Protein AF-A0A448Z5Q9-F1 (afdb_monomer)

Mean predicted aligned error: 19.97 Å

pLDDT: mean 74.16, std 21.21, range [34.97, 97.44]

Foldseek 3Di:
DDDDDDDDDDDDPPDPDDPPVVVVVVVCVVVVNDPDPDDDDPDPDPPPPPPPPPPPDDPPPDDDDDDDDPPPPVDPDDDPDDDDDDDDDLVPDDPVVNVVVDDDPVRVVVVVVVVVQQCVVQVVDPVRRDDQVQFDQDPVVRDTHRVSVVPPPD

Sequence (154 aa):
MIATSINSMDSTTSMRIKSDDQIRHRLIRSLGINHSPKSNMNGRMMQKNILTERTQEIPLKNHCHNKSAPKADSRIQFNSVVKAMPIPSHQDYSDRVKRLIWSNGTEIRQNAQRNAREFAFEGWSAQYVLEEDQMYLDVGSMEFIHPVHVVGFS

Structure (mmCIF, N/CA/C/O backbone):
data_AF-A0A448Z5Q9-F1
#
_entry.id   AF-A0A448Z5Q9-F1
#
loop_
_atom_site.group_PDB
_atom_site.id
_atom_site.type_symbol
_atom_site.label_atom_id
_atom_site.label_alt_id
_atom_site.label_comp_id
_atom_site.label_asym_id
_atom_site.label_entity_id
_atom_site.label_seq_id
_atom_site.pdbx_PDB_ins_code
_atom_site.Cartn_x
_atom_site.Cartn_y
_atom_site.Cartn_z
_atom_site.occupancy
_atom_site.B_iso_or_equiv
_atom_site.auth_seq_id
_atom_site.auth_comp_id
_atom_site.auth_asym_id
_atom_site.auth_atom_id
_atom_site.pdbx_PDB_model_num
ATOM 1 N N . MET A 1 1 ? -74.754 3.189 -0.445 1.00 42.47 1 MET A N 1
ATOM 2 C CA . MET A 1 1 ? -73.475 2.967 0.260 1.00 42.47 1 MET A CA 1
ATOM 3 C C . MET A 1 1 ? -73.334 1.479 0.519 1.00 42.47 1 MET A C 1
ATOM 5 O O . MET A 1 1 ? -74.090 0.964 1.327 1.00 42.47 1 MET A O 1
ATOM 9 N N . ILE A 1 2 ? -72.442 0.794 -0.199 1.00 38.94 2 ILE A N 1
ATOM 10 C CA . ILE A 1 2 ? -71.967 -0.564 0.119 1.00 38.94 2 ILE A CA 1
ATOM 11 C C . ILE A 1 2 ? -70.503 -0.632 -0.345 1.00 38.94 2 ILE A C 1
ATOM 13 O O . ILE A 1 2 ? -70.128 0.050 -1.298 1.00 38.94 2 ILE A O 1
ATOM 17 N N . ALA A 1 3 ? -69.689 -1.349 0.421 1.00 34.97 3 ALA A N 1
ATOM 18 C CA . ALA A 1 3 ? -68.255 -1.169 0.584 1.00 34.97 3 ALA A CA 1
ATOM 19 C C . ALA A 1 3 ? -67.346 -1.693 -0.550 1.00 34.97 3 ALA A C 1
ATOM 21 O O . ALA A 1 3 ? -67.708 -2.540 -1.359 1.00 34.97 3 ALA A O 1
ATOM 22 N N . THR A 1 4 ? -66.131 -1.145 -0.504 1.00 40.97 4 THR A N 1
ATOM 23 C CA . THR A 1 4 ? -64.834 -1.503 -1.102 1.00 40.97 4 THR A CA 1
ATOM 24 C C . THR A 1 4 ? -64.545 -2.982 -1.386 1.00 40.97 4 THR A C 1
ATOM 26 O O . THR A 1 4 ? -64.762 -3.828 -0.524 1.00 40.97 4 THR A O 1
ATOM 29 N N . SER A 1 5 ? -63.823 -3.246 -2.484 1.00 35.44 5 SER A N 1
ATOM 30 C CA . SER A 1 5 ? -62.683 -4.173 -2.452 1.00 35.44 5 SER A CA 1
ATOM 31 C C . SER A 1 5 ? -61.640 -3.796 -3.511 1.00 35.44 5 SER A C 1
ATOM 33 O O . SER A 1 5 ? -61.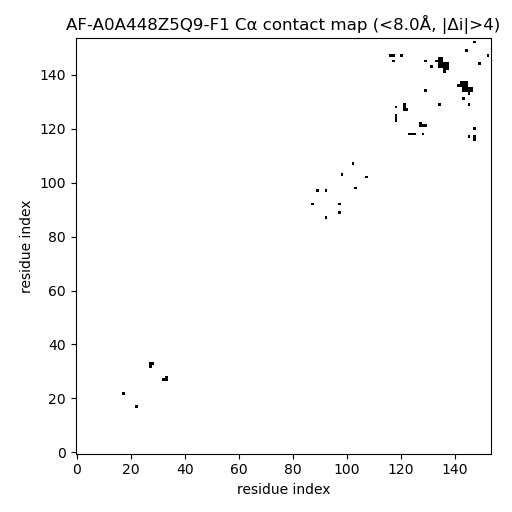913 -3.796 -4.710 1.00 35.44 5 SER A O 1
ATOM 35 N N . ILE A 1 6 ? -60.456 -3.421 -3.033 1.00 47.22 6 ILE A N 1
ATOM 36 C CA . ILE A 1 6 ? -59.238 -3.175 -3.804 1.00 47.22 6 ILE A CA 1
ATOM 37 C C . ILE A 1 6 ? -58.455 -4.490 -3.875 1.00 47.22 6 ILE A C 1
ATOM 39 O O . ILE A 1 6 ? -58.103 -5.056 -2.845 1.00 47.22 6 ILE A O 1
ATOM 43 N N . ASN A 1 7 ? -58.167 -4.985 -5.077 1.00 43.50 7 ASN A N 1
ATOM 44 C CA . ASN A 1 7 ? -57.221 -6.086 -5.242 1.00 43.50 7 ASN A CA 1
ATOM 45 C C . ASN A 1 7 ? -55.805 -5.508 -5.339 1.00 43.50 7 ASN A C 1
ATOM 47 O O . ASN A 1 7 ? -55.426 -4.939 -6.361 1.00 43.50 7 ASN A O 1
ATOM 51 N N . SER A 1 8 ? -55.050 -5.660 -4.250 1.00 39.25 8 SER A N 1
ATOM 52 C CA . SER A 1 8 ? -53.596 -5.499 -4.200 1.00 39.25 8 SER A CA 1
ATOM 53 C C . SER A 1 8 ? -52.943 -6.739 -4.816 1.00 39.25 8 SER A C 1
ATOM 55 O O . SER A 1 8 ? -53.187 -7.852 -4.351 1.00 39.25 8 SER A O 1
ATOM 57 N N . MET A 1 9 ? -52.131 -6.573 -5.861 1.00 44.41 9 MET A N 1
ATOM 58 C CA . MET A 1 9 ? -51.232 -7.620 -6.354 1.00 44.41 9 MET A CA 1
ATOM 59 C C . MET A 1 9 ? -49.795 -7.229 -6.005 1.00 44.41 9 MET A C 1
ATOM 61 O O . MET A 1 9 ? -49.112 -6.578 -6.791 1.00 44.41 9 MET A O 1
ATOM 65 N N . ASP A 1 10 ? -49.337 -7.646 -4.826 1.00 35.03 10 ASP A N 1
ATOM 66 C CA . ASP A 1 10 ? -47.920 -7.624 -4.469 1.00 35.03 10 ASP A CA 1
ATOM 67 C C . ASP A 1 10 ? -47.217 -8.825 -5.115 1.00 35.03 10 ASP A C 1
ATOM 69 O O . ASP A 1 10 ? -47.429 -9.980 -4.742 1.00 35.03 10 ASP A O 1
ATOM 73 N N . SER A 1 11 ? -46.357 -8.553 -6.097 1.00 38.44 11 SER A N 1
ATOM 74 C CA . SER A 1 11 ? -45.404 -9.533 -6.624 1.00 38.44 11 SER A CA 1
ATOM 75 C C . SER A 1 11 ? -44.148 -9.519 -5.756 1.00 38.44 11 SER A C 1
ATOM 77 O O . SER A 1 11 ? -43.269 -8.672 -5.910 1.00 38.44 11 SER A O 1
ATOM 79 N N . THR A 1 12 ? -44.057 -10.461 -4.821 1.00 40.44 12 THR A N 1
ATOM 80 C CA . THR A 1 12 ? -42.863 -10.678 -4.001 1.00 40.44 12 THR A CA 1
ATOM 81 C C . THR A 1 12 ? -41.797 -11.425 -4.809 1.00 40.44 12 THR A C 1
ATOM 83 O O . THR A 1 12 ? -41.790 -12.649 -4.929 1.00 40.44 12 THR A O 1
ATOM 86 N N . THR A 1 13 ? -40.851 -10.672 -5.375 1.00 43.59 13 THR A N 1
ATOM 87 C CA . THR A 1 13 ? -39.612 -11.209 -5.957 1.00 43.59 13 THR A CA 1
ATOM 88 C C . THR A 1 13 ? -38.758 -11.825 -4.846 1.00 43.59 13 THR A C 1
ATOM 90 O O . THR A 1 13 ? -38.014 -11.140 -4.146 1.00 43.59 13 THR A O 1
ATOM 93 N N . SER A 1 14 ? -38.878 -13.141 -4.670 1.00 38.56 14 SER A N 1
ATOM 94 C CA . SER A 1 14 ? -38.039 -13.943 -3.778 1.00 38.56 14 SER A CA 1
ATOM 95 C C . SER A 1 14 ? -36.594 -13.958 -4.292 1.00 38.56 14 SER A C 1
ATOM 97 O O . SER A 1 14 ? -36.244 -14.685 -5.226 1.00 38.56 14 SER A O 1
ATOM 99 N N . MET A 1 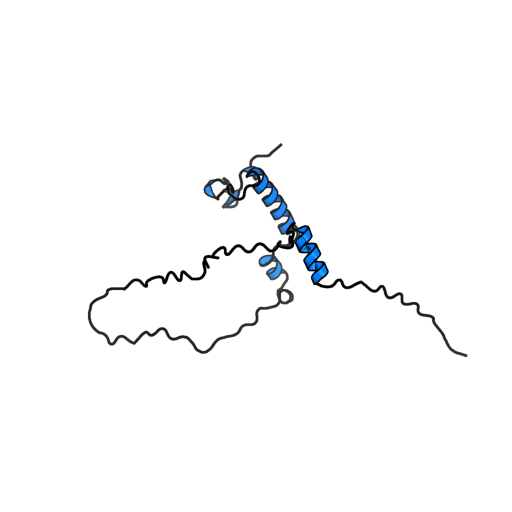15 ? -35.732 -13.126 -3.705 1.00 43.81 15 MET A N 1
ATOM 100 C CA . MET A 1 15 ? -34.293 -13.190 -3.952 1.00 43.81 15 MET A CA 1
ATOM 101 C C . MET A 1 15 ? -33.738 -14.478 -3.334 1.00 43.81 15 MET A C 1
ATOM 103 O O . MET A 1 15 ? -33.682 -14.619 -2.116 1.00 43.81 15 MET A O 1
ATOM 107 N N . ARG A 1 16 ? -33.327 -15.431 -4.183 1.00 53.88 16 ARG A N 1
ATOM 108 C CA . ARG A 1 16 ? -32.644 -16.673 -3.779 1.00 53.88 16 ARG A CA 1
ATOM 109 C C . ARG A 1 16 ? -31.381 -16.344 -2.976 1.00 53.88 16 ARG A C 1
ATOM 111 O O . ARG A 1 16 ? -30.340 -16.035 -3.557 1.00 53.88 16 ARG A O 1
ATOM 118 N N . ILE A 1 17 ? -31.464 -16.455 -1.653 1.00 55.31 17 ILE A N 1
ATOM 119 C CA . ILE A 1 17 ? -30.307 -16.401 -0.757 1.00 55.31 17 ILE A CA 1
ATOM 120 C C . ILE A 1 17 ? -29.474 -17.653 -1.036 1.00 55.31 17 ILE A C 1
ATOM 122 O O . ILE A 1 17 ? -29.887 -18.774 -0.742 1.00 55.31 17 ILE A O 1
ATOM 126 N N . LYS A 1 18 ? -28.323 -17.480 -1.687 1.00 67.94 18 LYS A N 1
ATOM 127 C CA . LYS A 1 18 ? -27.378 -18.581 -1.905 1.00 67.94 18 LYS A CA 1
ATOM 128 C C . LYS A 1 18 ? -26.736 -18.924 -0.568 1.00 67.94 18 LYS A C 1
ATOM 130 O O . LYS A 1 18 ? -26.356 -18.018 0.169 1.00 67.94 18 LYS A O 1
ATOM 135 N N . SER A 1 19 ? -26.614 -20.216 -0.268 1.00 80.75 19 SER A N 1
ATOM 136 C CA . SER A 1 19 ? -25.908 -20.648 0.934 1.00 80.75 19 SER A CA 1
ATOM 137 C C . SER A 1 19 ? -24.451 -20.191 0.881 1.00 80.75 19 SER A C 1
ATOM 139 O O . SER A 1 19 ? -23.839 -20.135 -0.189 1.00 80.75 19 SER A O 1
ATOM 141 N N . ASP A 1 20 ? -23.903 -19.870 2.048 1.00 79.81 20 ASP A N 1
ATOM 142 C CA . ASP A 1 20 ? -22.524 -19.413 2.224 1.00 79.81 20 ASP A CA 1
ATOM 143 C C . ASP A 1 20 ? -21.506 -20.364 1.560 1.00 79.81 20 ASP A C 1
ATOM 145 O O . ASP A 1 20 ? -20.556 -19.933 0.907 1.00 79.81 20 ASP A O 1
ATOM 149 N N . ASP A 1 21 ? -21.789 -21.669 1.576 1.00 79.38 21 ASP A N 1
ATOM 150 C CA . ASP A 1 21 ? -20.986 -22.687 0.893 1.00 79.38 21 ASP A CA 1
ATOM 151 C C . ASP A 1 21 ? -20.928 -22.520 -0.627 1.00 79.38 21 ASP A C 1
ATOM 153 O O . ASP A 1 21 ? -19.880 -22.735 -1.236 1.00 79.38 21 ASP A O 1
ATOM 157 N N . GLN A 1 22 ? -22.020 -22.093 -1.266 1.00 81.75 22 GLN A N 1
ATOM 158 C CA . GLN A 1 22 ? -22.029 -21.843 -2.710 1.00 81.75 22 GLN A CA 1
ATOM 159 C C . GLN A 1 22 ? -21.205 -20.606 -3.068 1.00 81.75 22 GLN A C 1
ATOM 161 O O . GLN A 1 22 ? -20.555 -20.572 -4.117 1.00 81.75 22 GLN A O 1
ATOM 166 N N . ILE A 1 23 ? -21.224 -19.593 -2.198 1.00 81.75 23 ILE A N 1
ATOM 167 C CA . ILE A 1 23 ? -20.428 -18.373 -2.355 1.00 81.75 23 ILE A CA 1
ATOM 168 C C . ILE A 1 23 ? -18.944 -18.724 -2.213 1.00 81.75 23 ILE A C 1
ATOM 170 O O . ILE A 1 23 ? -18.154 -18.430 -3.115 1.00 81.75 23 ILE A O 1
ATOM 174 N N . ARG A 1 24 ? -18.589 -19.443 -1.143 1.00 80.00 24 ARG A N 1
ATOM 175 C CA . ARG A 1 24 ? -17.231 -19.923 -0.870 1.00 80.00 24 ARG A CA 1
ATOM 176 C C . ARG A 1 24 ? -16.694 -20.791 -2.005 1.00 80.00 24 ARG A C 1
ATOM 178 O O . ARG A 1 24 ? -15.600 -20.539 -2.503 1.00 80.00 24 ARG A O 1
ATOM 185 N N . HIS A 1 25 ? -17.472 -21.768 -2.469 1.00 78.75 25 HIS A N 1
ATOM 186 C CA . HIS A 1 25 ? -17.059 -22.663 -3.550 1.00 78.75 25 HIS A CA 1
ATOM 187 C C . HIS A 1 25 ? -16.791 -21.903 -4.857 1.00 78.75 25 HIS A C 1
ATOM 189 O O . HIS A 1 25 ? -15.810 -22.169 -5.554 1.00 78.75 25 HIS A O 1
ATOM 195 N N . ARG A 1 26 ? -17.637 -20.920 -5.194 1.00 83.31 26 ARG A N 1
ATOM 196 C CA . ARG A 1 26 ? -17.439 -20.086 -6.386 1.00 83.31 26 ARG A CA 1
ATOM 197 C C . ARG A 1 26 ? -16.167 -19.248 -6.286 1.00 83.31 26 ARG A C 1
ATOM 199 O O . ARG A 1 26 ? -15.436 -19.171 -7.270 1.00 83.31 26 ARG A O 1
ATOM 206 N N . LEU A 1 27 ? -15.910 -18.657 -5.119 1.00 83.75 27 LEU A N 1
ATOM 207 C CA . LEU A 1 27 ? -14.719 -17.849 -4.873 1.00 83.75 27 LEU A CA 1
ATOM 208 C C . LEU A 1 27 ? -13.442 -18.688 -5.009 1.00 83.75 27 LEU A C 1
ATOM 210 O O . LEU A 1 27 ? -12.579 -18.349 -5.812 1.00 83.75 27 LEU A O 1
ATOM 214 N N . ILE A 1 28 ? -13.362 -19.822 -4.310 1.00 84.25 28 ILE A N 1
ATOM 215 C CA . ILE A 1 28 ? -12.203 -20.732 -4.353 1.00 84.25 28 ILE A CA 1
ATOM 216 C C . ILE A 1 28 ? -11.904 -21.167 -5.795 1.00 84.25 28 ILE A C 1
ATOM 218 O O . ILE A 1 28 ? -10.759 -21.116 -6.242 1.00 84.25 28 ILE A O 1
ATOM 222 N N . ARG A 1 29 ? -12.949 -21.506 -6.562 1.00 79.25 29 ARG A N 1
ATOM 223 C CA . ARG A 1 29 ? -12.811 -21.864 -7.978 1.00 79.25 29 ARG A CA 1
ATOM 224 C C . ARG A 1 29 ? -12.323 -20.699 -8.839 1.00 79.25 29 ARG A C 1
ATOM 226 O O . ARG A 1 29 ? -11.484 -20.908 -9.707 1.00 79.25 29 ARG A O 1
ATOM 233 N N . SER A 1 30 ? -12.833 -19.485 -8.613 1.00 75.25 30 SER A N 1
ATOM 234 C CA . SER A 1 30 ? -12.409 -18.292 -9.364 1.00 75.25 30 SER A CA 1
ATOM 235 C C . SER A 1 30 ? -10.952 -17.901 -9.111 1.00 75.25 30 SER A C 1
ATOM 237 O O . SER A 1 30 ? -10.337 -17.285 -9.972 1.00 75.25 30 SER A O 1
ATOM 239 N N . LEU A 1 31 ? -10.393 -18.309 -7.970 1.00 78.25 31 LEU A N 1
ATOM 240 C CA . LEU A 1 31 ? -8.986 -18.116 -7.618 1.00 78.25 31 LEU A CA 1
ATOM 241 C C . LEU A 1 31 ? -8.071 -19.229 -8.166 1.00 78.25 31 LEU A C 1
ATOM 243 O O . LEU A 1 31 ? -6.877 -19.224 -7.890 1.00 78.25 31 LEU A O 1
ATOM 247 N N . GLY A 1 32 ? -8.609 -20.208 -8.907 1.00 71.62 32 GLY A N 1
ATOM 248 C CA . GLY A 1 32 ? -7.827 -21.315 -9.472 1.00 71.62 32 GLY A CA 1
ATOM 249 C C . GLY A 1 32 ? -7.374 -22.369 -8.452 1.00 71.62 32 GLY A C 1
ATOM 250 O O . GLY A 1 32 ? -6.590 -23.256 -8.789 1.00 71.62 32 GLY A O 1
ATOM 251 N N . ILE A 1 33 ? -7.884 -22.321 -7.218 1.00 73.06 33 ILE A N 1
ATOM 252 C CA . ILE A 1 33 ? -7.560 -23.275 -6.153 1.00 73.06 33 ILE A CA 1
ATOM 253 C C . ILE A 1 33 ? -8.447 -24.513 -6.342 1.00 73.06 33 ILE A C 1
ATOM 255 O O . ILE A 1 33 ? -9.508 -24.663 -5.737 1.00 73.06 33 ILE A O 1
ATOM 259 N N . ASN A 1 34 ? -8.057 -25.400 -7.257 1.00 71.56 34 ASN A N 1
ATOM 260 C CA . ASN A 1 34 ? -8.789 -26.641 -7.492 1.00 71.56 34 ASN A CA 1
ATOM 261 C C . ASN A 1 34 ? -8.539 -27.618 -6.333 1.00 71.56 34 ASN A C 1
ATOM 263 O O . ASN A 1 34 ? -7.443 -28.162 -6.193 1.00 71.56 34 ASN A O 1
ATOM 267 N N . HIS A 1 35 ? -9.563 -27.897 -5.524 1.00 59.44 35 HIS A N 1
ATOM 268 C CA . HIS A 1 35 ? -9.551 -29.068 -4.651 1.00 59.44 35 HIS A CA 1
ATOM 269 C C . HIS A 1 35 ? -9.677 -30.321 -5.521 1.00 59.44 35 HIS A C 1
ATOM 271 O O . HIS A 1 35 ? -10.774 -30.784 -5.821 1.00 59.44 35 HIS A O 1
ATOM 277 N N . SER A 1 36 ? -8.539 -30.862 -5.955 1.00 55.47 36 SER A N 1
ATOM 278 C CA . SER A 1 36 ? -8.495 -32.233 -6.455 1.00 55.47 36 SER A CA 1
ATOM 279 C C . SER A 1 36 ? -8.906 -33.168 -5.308 1.00 55.47 36 SER A C 1
ATOM 281 O O . SER A 1 36 ? -8.330 -33.056 -4.215 1.00 55.47 36 SER A O 1
ATOM 283 N N . PRO A 1 37 ? -9.893 -34.065 -5.487 1.00 54.53 37 PRO A N 1
ATOM 284 C CA . PRO A 1 37 ? -10.148 -35.109 -4.510 1.00 54.53 37 PRO A CA 1
ATOM 285 C C . PRO A 1 37 ? -8.892 -35.981 -4.442 1.00 54.53 37 PRO A C 1
ATOM 287 O O . PRO A 1 37 ? -8.544 -36.673 -5.396 1.00 54.53 37 PRO A O 1
ATOM 290 N N . LYS A 1 38 ? -8.167 -35.888 -3.322 1.00 47.94 38 LYS A N 1
ATOM 291 C CA . LYS A 1 38 ? -6.925 -36.631 -3.098 1.00 47.94 38 LYS A CA 1
ATOM 292 C C . LYS A 1 38 ? -7.213 -38.127 -3.234 1.00 47.94 38 LYS A C 1
ATOM 294 O O . LYS A 1 38 ? -7.896 -38.706 -2.393 1.00 47.94 38 LYS A O 1
ATOM 299 N N . SER A 1 39 ? -6.679 -38.745 -4.286 1.00 45.75 39 SER A N 1
ATOM 300 C CA . SER A 1 39 ? -6.595 -40.196 -4.401 1.00 45.75 39 SER A CA 1
ATOM 301 C C . SER A 1 39 ? -5.785 -40.736 -3.226 1.00 45.75 39 SER A C 1
ATOM 303 O O . SER A 1 39 ? -4.677 -40.274 -2.950 1.00 45.75 39 SER A O 1
ATOM 305 N N . ASN A 1 40 ? -6.375 -41.703 -2.539 1.00 50.91 40 ASN A N 1
ATOM 306 C CA . ASN A 1 40 ? -5.841 -42.392 -1.379 1.00 50.91 40 ASN A CA 1
ATOM 307 C C . ASN A 1 40 ? -4.512 -43.088 -1.737 1.00 50.91 40 ASN A C 1
ATOM 309 O O . ASN A 1 40 ? -4.511 -44.138 -2.375 1.00 50.91 40 ASN A O 1
ATOM 313 N N . MET A 1 41 ? -3.382 -42.486 -1.364 1.00 40.66 41 MET A N 1
ATOM 314 C CA . MET A 1 41 ? -2.054 -43.093 -1.452 1.00 40.66 41 MET A CA 1
ATOM 315 C C . MET A 1 41 ? -1.456 -43.118 -0.049 1.00 40.66 41 MET A C 1
ATOM 317 O O . MET A 1 41 ? -1.109 -42.087 0.527 1.00 40.66 41 MET A O 1
ATOM 321 N N . ASN A 1 42 ? -1.365 -44.329 0.497 1.00 48.09 42 ASN A N 1
ATOM 322 C CA . ASN A 1 42 ? -0.667 -44.643 1.733 1.00 48.09 42 ASN A CA 1
ATOM 323 C C . ASN A 1 42 ? 0.834 -44.374 1.553 1.00 48.09 42 ASN A C 1
ATOM 325 O O . ASN A 1 42 ? 1.592 -45.254 1.161 1.00 48.09 42 ASN A O 1
ATOM 329 N N . GLY A 1 43 ? 1.260 -43.152 1.853 1.00 37.69 43 GLY A N 1
ATOM 330 C CA . GLY A 1 43 ? 2.659 -42.774 1.986 1.00 37.69 43 GLY A CA 1
ATOM 331 C C . GLY A 1 43 ? 2.846 -42.068 3.317 1.00 37.69 43 GLY A C 1
ATOM 332 O O . GLY A 1 43 ? 2.464 -40.910 3.463 1.00 37.69 43 GLY A O 1
ATOM 333 N N . ARG A 1 44 ? 3.423 -42.760 4.306 1.00 49.56 44 ARG A N 1
ATOM 334 C CA . ARG A 1 44 ? 3.924 -42.137 5.539 1.00 49.56 44 ARG A CA 1
ATOM 335 C C . ARG A 1 44 ? 5.105 -41.227 5.180 1.00 49.56 44 ARG A C 1
ATOM 337 O O . ARG A 1 44 ? 6.257 -41.608 5.349 1.00 49.56 44 ARG A O 1
ATOM 344 N N . MET A 1 45 ? 4.830 -40.024 4.684 1.00 42.59 45 MET A N 1
ATOM 345 C CA . MET A 1 45 ? 5.781 -38.923 4.782 1.00 42.59 45 MET A CA 1
ATOM 346 C C . MET A 1 45 ? 5.725 -38.416 6.217 1.00 42.59 45 MET A C 1
ATOM 348 O O . MET A 1 45 ? 4.701 -37.910 6.671 1.00 42.59 45 MET A O 1
ATOM 352 N N . MET A 1 46 ? 6.833 -38.584 6.933 1.00 46.88 46 MET A N 1
ATOM 353 C CA . MET A 1 46 ? 7.106 -37.872 8.175 1.00 46.88 46 MET A CA 1
ATOM 354 C C . MET A 1 46 ? 6.946 -36.371 7.912 1.00 46.88 46 MET A C 1
ATOM 356 O O . MET A 1 46 ? 7.843 -35.731 7.363 1.00 46.88 46 MET A O 1
ATOM 360 N N . GLN A 1 47 ? 5.798 -35.811 8.294 1.00 46.94 47 GLN A N 1
ATOM 361 C CA . GLN A 1 47 ? 5.679 -34.384 8.549 1.00 46.94 47 GLN A CA 1
ATOM 362 C C . GLN A 1 47 ? 6.650 -34.080 9.686 1.00 46.94 47 GLN A C 1
ATOM 364 O O . GLN A 1 47 ? 6.358 -34.319 10.857 1.00 46.94 47 GLN A O 1
ATOM 369 N N . LYS A 1 48 ? 7.839 -33.586 9.340 1.00 45.56 48 LYS A N 1
ATOM 370 C CA . LYS A 1 48 ? 8.656 -32.863 10.305 1.00 45.56 48 LYS A CA 1
ATOM 371 C C . LYS A 1 48 ? 7.824 -31.653 10.718 1.00 45.56 48 LYS A C 1
ATOM 373 O O . LYS A 1 48 ? 7.638 -30.727 9.936 1.00 45.56 48 LYS A O 1
ATOM 378 N N . ASN A 1 49 ? 7.244 -31.724 11.909 1.00 45.16 49 ASN A N 1
ATOM 379 C CA . ASN A 1 49 ? 6.539 -30.615 12.527 1.00 45.16 49 ASN A CA 1
ATOM 380 C C . ASN A 1 49 ? 7.572 -29.510 12.794 1.00 45.16 49 ASN A C 1
ATOM 382 O O . ASN A 1 49 ? 8.345 -29.602 13.745 1.00 45.16 49 ASN A O 1
ATOM 386 N N . ILE A 1 50 ? 7.587 -28.465 11.963 1.00 49.22 50 ILE A N 1
ATOM 387 C CA . ILE A 1 50 ? 8.395 -27.238 12.138 1.00 49.22 50 ILE A CA 1
ATOM 388 C C . ILE A 1 50 ? 7.753 -26.347 13.230 1.00 49.22 50 ILE A C 1
ATOM 390 O O . ILE A 1 50 ? 7.653 -25.135 13.122 1.00 49.22 50 ILE A O 1
ATOM 394 N N . LEU A 1 51 ? 7.231 -26.963 14.292 1.00 48.03 51 LEU A N 1
ATOM 395 C CA . LEU A 1 51 ? 6.586 -26.296 15.430 1.00 48.03 51 LEU A CA 1
ATOM 396 C C . LEU A 1 51 ? 7.170 -26.754 16.776 1.00 48.03 51 LEU A C 1
ATOM 398 O O . LEU A 1 51 ? 6.661 -26.375 17.828 1.00 48.03 51 LEU A O 1
ATOM 402 N N . THR A 1 52 ? 8.250 -27.543 16.755 1.00 48.56 52 THR A N 1
ATOM 403 C CA . THR A 1 52 ? 8.868 -28.095 17.974 1.00 48.56 52 THR A CA 1
ATOM 404 C C . THR A 1 52 ? 10.271 -27.551 18.254 1.00 48.56 52 THR A C 1
ATOM 406 O O . THR A 1 52 ? 10.812 -27.819 19.323 1.00 48.56 52 THR A O 1
ATOM 409 N N . GLU A 1 53 ? 10.857 -26.724 17.385 1.00 46.22 53 GLU A N 1
ATOM 410 C CA . GLU A 1 53 ? 12.042 -25.952 17.777 1.00 46.22 53 GLU A CA 1
ATOM 411 C C . GLU A 1 53 ? 11.605 -24.700 18.538 1.00 46.22 53 GLU A C 1
ATOM 413 O O . GLU A 1 53 ? 11.538 -23.590 18.019 1.00 46.22 53 GLU A O 1
ATOM 418 N N . ARG A 1 54 ? 11.329 -24.884 19.834 1.00 49.72 54 ARG A N 1
ATOM 419 C CA . ARG A 1 54 ? 11.633 -23.830 20.801 1.00 49.72 54 ARG A CA 1
ATOM 420 C C . ARG A 1 54 ? 13.151 -23.691 20.816 1.00 49.72 54 ARG A C 1
ATOM 422 O O . ARG A 1 54 ? 13.810 -24.302 21.655 1.00 49.72 54 ARG A O 1
ATOM 429 N N . THR A 1 55 ? 13.705 -22.886 19.917 1.00 49.59 55 THR A N 1
ATOM 430 C CA . THR A 1 55 ? 14.988 -22.244 20.194 1.00 49.59 55 THR A CA 1
ATOM 431 C C . THR A 1 55 ? 14.732 -21.360 21.403 1.00 49.59 55 THR A C 1
ATOM 433 O O . THR A 1 55 ? 14.196 -20.262 21.295 1.00 49.59 55 THR A O 1
ATOM 436 N N . GLN A 1 56 ? 14.972 -21.906 22.593 1.00 52.97 56 GLN A N 1
ATOM 437 C CA . GLN A 1 56 ? 14.959 -21.118 23.808 1.00 52.97 56 GLN A CA 1
ATOM 438 C C . GLN A 1 56 ? 16.139 -20.165 23.694 1.00 52.97 56 GLN A C 1
ATOM 440 O O . GLN A 1 56 ? 17.292 -20.575 23.814 1.00 52.97 56 GLN A O 1
ATOM 445 N N . GLU A 1 57 ? 15.840 -18.908 23.397 1.00 63.09 57 GLU A N 1
ATOM 446 C CA . GLU A 1 57 ? 16.811 -17.830 23.462 1.00 63.09 57 GLU A CA 1
ATOM 447 C C . GLU A 1 57 ? 17.421 -17.840 24.868 1.00 63.09 57 GLU A C 1
ATOM 449 O O . GLU A 1 57 ? 16.719 -17.713 25.874 1.00 63.09 57 GLU A O 1
ATOM 454 N N . ILE A 1 58 ? 18.727 -18.096 24.948 1.00 60.72 58 ILE A N 1
ATOM 455 C CA . ILE A 1 58 ? 19.448 -18.166 26.217 1.00 60.72 58 ILE A CA 1
ATOM 456 C C . ILE A 1 58 ? 19.592 -16.726 26.719 1.00 60.72 58 ILE A C 1
ATOM 458 O O . ILE A 1 58 ? 20.235 -15.923 26.039 1.00 60.72 58 ILE A O 1
ATOM 462 N N . PRO A 1 59 ? 19.058 -16.365 27.900 1.00 60.56 59 PRO A N 1
ATOM 463 C CA . PRO A 1 59 ? 19.264 -15.030 28.437 1.00 60.56 59 PRO A CA 1
A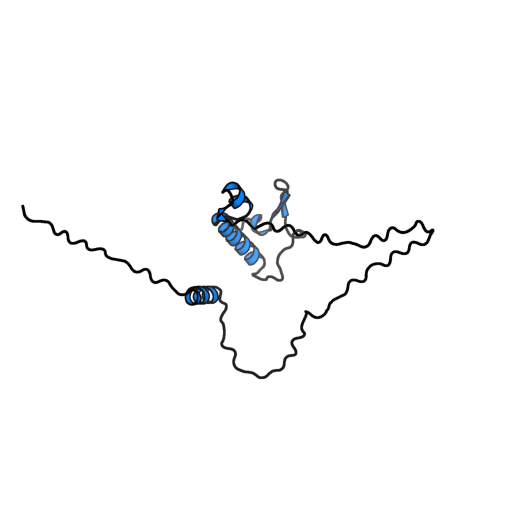TOM 464 C C . PRO A 1 59 ? 20.758 -14.804 28.684 1.00 60.56 59 PRO A C 1
ATOM 466 O O . PRO A 1 59 ? 21.418 -15.620 29.336 1.00 60.56 59 PRO A O 1
ATOM 469 N N . LEU A 1 60 ? 21.293 -13.687 28.186 1.00 60.31 60 LEU A N 1
ATOM 470 C CA . LEU A 1 60 ? 22.661 -13.259 28.470 1.00 60.31 60 LEU A CA 1
ATOM 471 C C . LEU A 1 60 ? 22.847 -13.164 29.995 1.00 60.31 60 LEU A C 1
ATOM 473 O O . LEU A 1 60 ? 22.211 -12.354 30.673 1.00 60.31 60 LEU A O 1
ATOM 477 N N . LYS A 1 61 ? 23.703 -14.024 30.560 1.00 59.50 61 LYS A N 1
ATOM 478 C CA . LYS A 1 61 ? 24.083 -13.963 31.977 1.00 59.50 61 LYS A CA 1
ATOM 479 C C . LYS A 1 61 ? 24.891 -12.686 32.217 1.00 59.50 61 LYS A C 1
ATOM 481 O O . LYS A 1 61 ? 26.094 -12.666 31.977 1.00 59.50 61 LYS A O 1
ATOM 486 N N . ASN A 1 62 ? 24.253 -11.650 32.754 1.00 57.06 62 ASN A N 1
ATOM 487 C CA . ASN A 1 62 ? 24.949 -10.450 33.212 1.00 57.06 62 ASN A C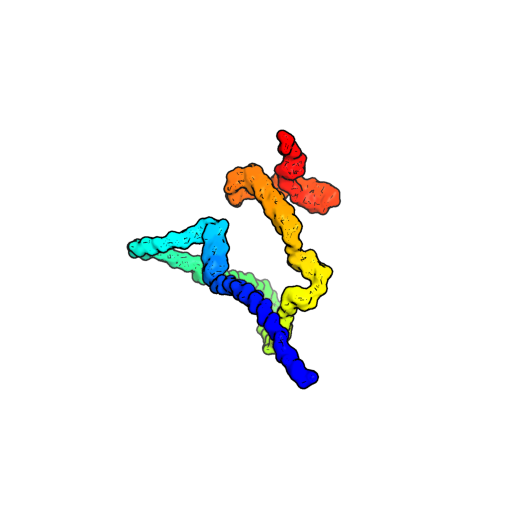A 1
ATOM 488 C C . ASN A 1 62 ? 25.815 -10.786 34.436 1.00 57.06 62 ASN A C 1
ATOM 490 O O . ASN A 1 62 ? 25.315 -10.971 35.547 1.00 57.06 62 ASN A O 1
ATOM 494 N N . HIS A 1 63 ? 27.128 -10.883 34.233 1.00 49.88 63 HIS A N 1
ATOM 495 C CA . HIS A 1 63 ? 28.101 -10.881 35.319 1.00 49.88 63 HIS A CA 1
ATOM 496 C C . HIS A 1 63 ? 28.299 -9.447 35.814 1.00 49.88 63 HIS A C 1
ATOM 498 O O . HIS A 1 63 ? 29.006 -8.663 35.190 1.00 49.88 63 HIS A O 1
ATOM 504 N N . CYS A 1 64 ? 27.738 -9.116 36.976 1.00 42.53 64 CYS A N 1
ATOM 505 C CA . CYS A 1 64 ? 28.298 -8.054 37.805 1.00 42.53 64 CYS A CA 1
ATOM 506 C C . CYS A 1 64 ? 28.538 -8.584 39.224 1.00 42.53 64 CYS A C 1
ATOM 508 O O . CYS A 1 64 ? 27.623 -8.917 39.978 1.00 42.53 64 CYS A O 1
ATOM 510 N N . HIS A 1 65 ? 29.816 -8.733 39.566 1.00 52.44 65 HIS A N 1
ATOM 511 C CA . HIS A 1 65 ? 30.264 -8.897 40.940 1.00 52.44 65 HIS A CA 1
ATOM 512 C C . HIS A 1 65 ? 30.486 -7.492 41.496 1.00 52.44 65 HIS A C 1
ATOM 514 O O . HIS A 1 65 ? 31.308 -6.761 40.951 1.00 52.44 65 HIS A O 1
ATOM 520 N N . ASN A 1 66 ? 29.743 -7.108 42.539 1.00 50.12 66 ASN A N 1
ATOM 521 C CA . ASN A 1 66 ? 30.291 -6.587 43.799 1.00 50.12 66 ASN A CA 1
ATOM 522 C C . ASN A 1 66 ? 29.259 -5.806 44.636 1.00 50.12 66 ASN A C 1
ATOM 524 O O . ASN A 1 66 ? 28.621 -4.872 44.169 1.00 50.12 66 ASN A O 1
ATOM 528 N N . LYS A 1 67 ? 29.233 -6.194 45.920 1.00 47.84 67 LYS A N 1
ATOM 529 C CA . LYS A 1 67 ? 28.720 -5.533 47.135 1.00 47.84 67 LYS A CA 1
ATOM 530 C C . LYS A 1 67 ? 27.197 -5.358 47.267 1.00 47.84 67 LYS A C 1
ATOM 532 O O . LYS A 1 67 ? 26.528 -4.596 46.584 1.00 47.84 67 LYS A O 1
ATOM 537 N N . SER A 1 68 ? 26.680 -6.117 48.226 1.00 55.72 68 SER A N 1
ATOM 538 C CA . SER A 1 68 ? 25.299 -6.255 48.670 1.00 55.72 68 SER A CA 1
ATOM 539 C C . SER A 1 68 ? 24.726 -4.972 49.283 1.00 55.72 68 SER A C 1
ATOM 541 O O . SER A 1 68 ? 24.863 -4.739 50.482 1.00 55.72 68 SER A O 1
ATOM 543 N N . ALA A 1 69 ? 24.004 -4.186 48.487 1.00 61.16 69 ALA A N 1
ATOM 544 C CA . ALA A 1 69 ? 22.759 -3.594 48.978 1.00 61.16 69 ALA A CA 1
ATOM 545 C C . ALA A 1 69 ? 21.710 -4.722 49.065 1.00 61.16 69 ALA A C 1
ATOM 547 O O . ALA A 1 69 ? 21.801 -5.657 48.256 1.00 61.16 69 ALA A O 1
ATOM 548 N N . PRO A 1 70 ? 20.745 -4.701 50.009 1.00 55.31 70 PRO A N 1
ATOM 549 C CA . PRO A 1 70 ? 19.637 -5.646 49.972 1.00 55.31 70 PRO A CA 1
ATOM 550 C C . PRO A 1 70 ? 18.983 -5.483 48.606 1.00 55.31 70 PRO A C 1
ATOM 552 O O . PRO A 1 70 ? 18.411 -4.437 48.300 1.00 55.31 70 PRO A O 1
ATOM 555 N N . LYS A 1 71 ? 19.172 -6.483 47.740 1.00 60.94 71 LYS A N 1
ATOM 556 C CA . LYS A 1 71 ? 18.535 -6.515 46.434 1.00 60.94 71 LYS A CA 1
ATOM 557 C C . LYS A 1 71 ? 17.055 -6.565 46.761 1.00 60.94 71 LYS A C 1
ATOM 559 O O . LYS A 1 71 ? 16.572 -7.612 47.186 1.00 60.94 71 LYS A O 1
ATOM 564 N N . ALA A 1 72 ? 16.370 -5.423 46.646 1.00 65.44 72 ALA A N 1
ATOM 565 C CA . ALA A 1 72 ? 14.931 -5.429 46.492 1.00 65.44 72 ALA A CA 1
ATOM 566 C C . ALA A 1 72 ? 14.698 -6.469 45.412 1.00 65.44 72 ALA A C 1
ATOM 568 O O . ALA A 1 72 ? 15.275 -6.369 44.325 1.00 65.44 72 ALA A O 1
ATOM 569 N N . ASP A 1 73 ? 14.037 -7.548 45.803 1.00 63.38 73 ASP A N 1
ATOM 570 C CA . ASP A 1 73 ? 13.796 -8.683 44.949 1.00 63.38 73 ASP A CA 1
ATOM 571 C C . ASP A 1 73 ? 12.885 -8.155 43.848 1.00 63.38 73 ASP A C 1
ATOM 573 O O . ASP A 1 73 ? 11.665 -8.097 43.998 1.00 63.38 73 ASP A O 1
ATOM 577 N N . SER A 1 74 ? 13.510 -7.610 42.801 1.00 66.56 74 SER A N 1
ATOM 578 C CA . SER A 1 74 ? 12.871 -7.038 41.626 1.00 66.56 74 SER A CA 1
ATOM 579 C C . SER A 1 74 ? 12.383 -8.219 40.807 1.00 66.56 74 SER A C 1
ATOM 581 O O . SER A 1 74 ? 12.866 -8.531 39.720 1.00 66.56 74 SER A O 1
ATOM 583 N N . ARG A 1 75 ? 11.469 -8.968 41.421 1.00 76.81 75 ARG A N 1
ATOM 584 C CA . ARG A 1 75 ? 10.672 -9.972 40.760 1.00 76.81 75 ARG A CA 1
ATOM 585 C C . ARG A 1 75 ? 9.775 -9.174 39.844 1.00 76.81 75 ARG A C 1
ATOM 587 O O . ARG A 1 75 ? 9.040 -8.300 40.299 1.00 76.81 75 ARG A O 1
ATOM 594 N N . ILE A 1 76 ? 9.858 -9.461 38.555 1.00 83.75 76 ILE A N 1
ATOM 595 C CA . ILE A 1 76 ? 8.879 -8.984 37.590 1.00 83.75 76 ILE A CA 1
ATOM 596 C C . ILE A 1 76 ? 7.520 -9.488 38.085 1.00 83.75 76 ILE A C 1
ATOM 598 O O . ILE A 1 76 ? 7.283 -10.694 38.150 1.00 83.75 76 ILE A O 1
ATOM 602 N N . GLN A 1 77 ? 6.668 -8.565 38.522 1.00 86.19 77 GLN A N 1
ATOM 603 C CA . GLN A 1 77 ? 5.311 -8.865 38.956 1.00 86.19 77 GLN A CA 1
ATOM 604 C C . GLN A 1 77 ? 4.357 -8.458 37.843 1.00 86.19 77 GLN A C 1
ATOM 606 O O . GLN A 1 77 ? 4.437 -7.352 37.310 1.00 86.19 77 GLN A O 1
ATOM 611 N N . PHE A 1 78 ? 3.451 -9.362 37.490 1.00 86.50 78 PHE A N 1
ATOM 612 C CA . PHE A 1 78 ? 2.393 -9.066 36.538 1.00 86.50 78 PHE A CA 1
ATOM 613 C C . PHE A 1 78 ? 1.239 -8.387 37.267 1.00 86.50 78 PHE A C 1
ATOM 615 O O . PHE A 1 78 ? 0.815 -8.839 38.332 1.00 86.50 78 PHE A O 1
ATOM 622 N N . ASN A 1 79 ? 0.717 -7.310 36.684 1.00 90.38 79 ASN A N 1
ATOM 623 C CA . ASN A 1 79 ? -0.515 -6.710 37.168 1.00 90.38 79 ASN A CA 1
ATOM 624 C C . ASN A 1 79 ? -1.669 -7.690 36.912 1.00 90.38 79 ASN A C 1
ATOM 626 O O . ASN A 1 79 ? -1.915 -8.076 35.770 1.00 90.38 79 ASN A O 1
ATOM 630 N N . SER A 1 80 ? -2.359 -8.104 37.975 1.00 90.25 80 SER A N 1
ATOM 631 C CA . SER A 1 80 ? -3.502 -9.018 37.893 1.00 90.25 80 SER A CA 1
ATOM 632 C C . SER A 1 80 ? -4.759 -8.354 37.325 1.00 90.25 80 SER A C 1
ATOM 634 O O . SER A 1 80 ? -5.694 -9.045 36.924 1.00 90.25 80 SER A O 1
ATOM 636 N N . VAL A 1 81 ? -4.792 -7.022 37.270 1.00 91.50 81 VAL A N 1
ATOM 637 C CA . VAL A 1 81 ? -5.910 -6.256 36.728 1.00 91.50 81 VAL A CA 1
ATOM 638 C C . VAL A 1 81 ? -5.706 -6.057 35.230 1.00 91.50 81 VAL A C 1
ATOM 640 O O . VAL A 1 81 ? -4.868 -5.270 34.791 1.00 91.50 81 VAL A O 1
ATOM 643 N N . VAL A 1 82 ? -6.515 -6.756 34.436 1.00 89.94 82 VAL A N 1
ATOM 644 C CA . VAL A 1 82 ? -6.549 -6.606 32.979 1.00 89.94 82 VAL A CA 1
ATOM 645 C C . VAL A 1 82 ? -7.662 -5.634 32.597 1.00 89.94 82 VAL A C 1
ATOM 647 O O . VAL A 1 82 ? -8.814 -5.804 32.995 1.00 89.94 82 VAL A O 1
ATOM 650 N N . LYS A 1 83 ? -7.334 -4.618 31.793 1.00 92.19 83 LYS A N 1
ATOM 651 C CA . LYS A 1 83 ? -8.323 -3.713 31.197 1.00 92.19 83 LYS A CA 1
ATOM 652 C C . LYS A 1 83 ? -8.762 -4.264 29.843 1.00 92.19 83 LYS A C 1
ATOM 654 O O . LYS A 1 83 ? -8.010 -4.192 28.875 1.00 92.19 83 LYS A O 1
ATOM 659 N N . ALA A 1 84 ? -9.983 -4.783 29.767 1.00 92.25 84 ALA A N 1
ATOM 660 C CA . ALA A 1 84 ? -10.597 -5.136 28.493 1.00 92.25 84 ALA A CA 1
ATOM 661 C C . ALA A 1 84 ? -11.117 -3.866 27.803 1.00 92.25 84 ALA A C 1
ATOM 663 O O . ALA A 1 84 ? -11.911 -3.122 28.377 1.00 92.25 84 ALA A O 1
ATOM 664 N N . MET A 1 85 ? -10.665 -3.620 26.575 1.00 91.31 85 MET A N 1
ATOM 665 C CA . MET A 1 85 ? -11.206 -2.580 25.701 1.00 91.31 85 MET A CA 1
ATOM 666 C C . MET A 1 85 ? -11.873 -3.271 24.510 1.00 91.31 85 MET A C 1
ATOM 668 O O . MET A 1 85 ? -11.205 -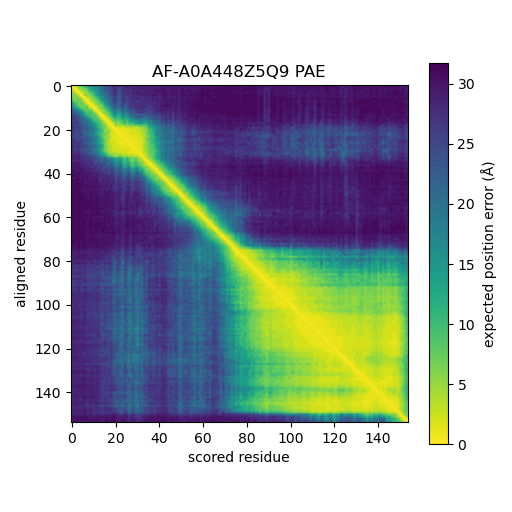4.066 23.845 1.00 91.31 85 MET A O 1
ATOM 672 N N . PRO A 1 86 ? -13.163 -3.016 24.235 1.00 92.88 86 PRO A N 1
ATOM 673 C CA . PRO A 1 86 ? -13.797 -3.565 23.047 1.00 92.88 86 PRO A CA 1
ATOM 674 C C . PRO A 1 86 ? -13.144 -2.969 21.798 1.00 92.88 86 PRO A C 1
ATOM 676 O O . PRO A 1 86 ? -12.813 -1.782 21.767 1.00 92.88 86 PRO A O 1
ATOM 679 N N . ILE A 1 87 ? -12.965 -3.793 20.769 1.00 90.44 87 ILE A N 1
ATOM 680 C CA . ILE A 1 87 ? -12.534 -3.320 19.453 1.00 90.44 87 ILE A CA 1
ATOM 681 C C . ILE A 1 87 ? -13.769 -2.713 18.772 1.00 90.44 87 ILE A C 1
ATOM 683 O O . ILE A 1 87 ? -14.757 -3.436 18.612 1.00 90.44 87 ILE A O 1
ATOM 687 N N . PRO A 1 88 ? -13.753 -1.418 18.398 1.00 92.12 88 PRO A N 1
ATOM 688 C CA . PRO A 1 88 ? -14.874 -0.807 17.693 1.00 92.12 88 PRO A CA 1
ATOM 689 C C . PRO A 1 88 ? -15.152 -1.522 16.370 1.00 92.12 88 PRO A C 1
ATOM 691 O O . PRO A 1 88 ? -14.232 -1.966 15.677 1.00 92.12 88 PRO A O 1
ATOM 694 N N . SER A 1 89 ? -16.426 -1.609 15.998 1.00 93.50 89 SER A N 1
ATOM 695 C CA . SER A 1 89 ? -16.820 -2.072 14.671 1.00 93.50 89 SER A CA 1
ATOM 696 C C . SER A 1 89 ? -16.299 -1.103 13.611 1.00 93.50 89 SER A C 1
ATOM 698 O O . SER A 1 89 ? -16.148 0.093 13.861 1.00 93.50 89 SER A O 1
ATOM 700 N N . HIS A 1 90 ? -16.102 -1.578 12.376 1.00 91.38 90 HIS A N 1
ATOM 701 C CA . HIS A 1 90 ? -15.724 -0.687 11.275 1.00 91.38 90 HIS A CA 1
ATOM 702 C C . HIS A 1 90 ? -16.739 0.462 11.100 1.00 91.38 90 HIS A C 1
ATOM 704 O O . HIS A 1 90 ? -16.370 1.549 10.660 1.00 91.38 90 HIS A O 1
ATOM 710 N N . GLN A 1 91 ? -18.012 0.225 11.444 1.00 93.25 91 GLN A N 1
ATOM 711 C CA . GLN A 1 91 ? -19.095 1.200 11.313 1.00 93.25 91 GLN A CA 1
ATOM 712 C C . GLN A 1 91 ? -18.954 2.371 12.291 1.00 93.25 91 GLN A C 1
ATOM 714 O O . GLN A 1 91 ? -19.340 3.482 11.930 1.00 93.25 91 GLN A O 1
ATOM 719 N N . ASP A 1 92 ? -18.333 2.140 13.451 1.00 95.50 92 ASP A N 1
ATOM 720 C CA . ASP A 1 92 ? -18.201 3.113 14.542 1.00 95.50 92 ASP A CA 1
ATOM 721 C C . ASP A 1 92 ? -17.181 4.218 14.224 1.00 95.50 92 ASP A C 1
ATOM 723 O O . ASP A 1 92 ? -17.171 5.280 14.847 1.00 95.50 92 ASP A O 1
ATOM 727 N N . TYR A 1 93 ? -16.312 3.994 13.235 1.00 95.06 93 TYR A N 1
ATOM 728 C CA . TYR A 1 93 ? -15.329 4.982 12.810 1.00 95.06 93 TYR A CA 1
ATOM 729 C C . TYR A 1 93 ? -15.942 6.046 11.894 1.00 95.06 93 TYR A C 1
ATOM 731 O O . TYR A 1 93 ? -16.708 5.756 10.973 1.00 95.06 93 TYR A O 1
ATOM 739 N N . SER A 1 94 ? -15.526 7.300 12.085 1.00 95.88 94 SER A N 1
ATOM 740 C CA . SER A 1 94 ? -15.826 8.376 11.132 1.00 95.88 94 SER A CA 1
ATOM 741 C C . SER A 1 94 ? -15.209 8.097 9.758 1.00 95.88 94 SER A C 1
ATOM 743 O O . SER A 1 94 ? -14.165 7.449 9.660 1.00 95.88 94 SER A O 1
ATOM 745 N N . ASP A 1 95 ? -15.785 8.662 8.695 1.00 93.88 95 ASP A N 1
ATOM 746 C CA . ASP A 1 95 ? -15.267 8.468 7.333 1.00 93.88 95 ASP A CA 1
ATOM 747 C C . ASP A 1 95 ? -13.822 8.947 7.169 1.00 93.88 95 ASP A C 1
ATOM 749 O O . ASP A 1 95 ? -13.059 8.371 6.397 1.00 93.88 95 ASP A O 1
ATOM 753 N N . ARG A 1 96 ? -13.412 9.973 7.928 1.00 95.12 96 ARG A N 1
ATOM 754 C CA . ARG A 1 96 ? -12.016 10.428 7.950 1.00 95.12 96 ARG A CA 1
ATOM 755 C C . ARG A 1 96 ? -11.080 9.333 8.457 1.00 95.12 96 ARG A C 1
ATOM 757 O O . ARG A 1 96 ? -10.043 9.106 7.850 1.00 95.12 96 ARG A O 1
ATOM 764 N N . VAL A 1 97 ? -11.448 8.671 9.553 1.00 95.19 97 VAL A N 1
ATOM 765 C CA . VAL A 1 97 ? -10.653 7.580 10.136 1.00 95.19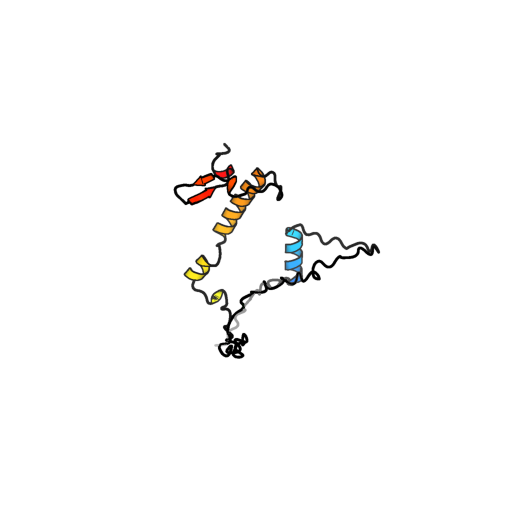 97 VAL A CA 1
ATOM 766 C C . VAL A 1 97 ? -10.695 6.354 9.229 1.00 95.19 97 VAL A C 1
ATOM 768 O O . VAL A 1 97 ? -9.659 5.744 8.988 1.00 95.19 97 VAL A O 1
ATOM 771 N N . LYS A 1 98 ? -11.858 6.049 8.641 1.00 94.56 98 LYS A N 1
ATOM 772 C CA . LYS A 1 98 ? -11.999 4.949 7.682 1.00 94.56 98 LYS A CA 1
ATOM 773 C C . LYS A 1 98 ? -11.045 5.095 6.497 1.00 94.56 98 LYS A C 1
ATOM 775 O O . LYS A 1 98 ? -10.353 4.141 6.176 1.00 94.56 98 LYS A O 1
ATOM 780 N N . ARG A 1 99 ? -10.962 6.289 5.898 1.00 92.25 99 ARG A N 1
ATOM 781 C CA . ARG A 1 99 ? -10.050 6.575 4.773 1.00 92.25 99 ARG A CA 1
ATOM 782 C C . ARG A 1 99 ? -8.566 6.501 5.131 1.00 92.25 99 ARG A C 1
ATOM 784 O O . ARG A 1 99 ? -7.754 6.367 4.231 1.00 92.25 99 ARG A O 1
ATOM 791 N N . LEU A 1 100 ? -8.218 6.641 6.410 1.00 92.88 100 LEU A N 1
ATOM 792 C CA . LEU A 1 100 ? -6.836 6.521 6.874 1.00 92.88 100 LEU A CA 1
ATOM 793 C C . LEU A 1 100 ? -6.446 5.059 7.124 1.00 92.88 100 LEU A C 1
ATOM 795 O O . LEU A 1 100 ? -5.303 4.684 6.904 1.00 92.88 100 LEU A O 1
ATOM 799 N N . ILE A 1 101 ? -7.387 4.250 7.618 1.00 94.50 101 ILE A N 1
ATOM 800 C CA . ILE A 1 101 ? -7.137 2.847 7.972 1.00 94.50 101 ILE A CA 1
ATOM 801 C C . ILE A 1 101 ? -7.277 1.934 6.751 1.00 94.50 101 ILE A C 1
ATOM 803 O O . ILE A 1 101 ? -6.531 0.967 6.618 1.00 94.50 101 ILE A O 1
ATOM 807 N N . TRP A 1 102 ? -8.248 2.211 5.881 1.00 94.25 102 TRP A N 1
ATOM 808 C CA . TRP A 1 102 ? -8.599 1.338 4.769 1.00 94.25 102 TRP A CA 1
ATOM 809 C C . TRP A 1 102 ? -8.417 2.028 3.425 1.00 94.25 102 TRP A C 1
ATOM 811 O O . TRP A 1 102 ? -8.992 3.089 3.169 1.00 94.25 102 TRP A O 1
ATOM 821 N N . SER A 1 103 ? -7.702 1.341 2.537 1.00 93.06 103 SER A N 1
ATOM 822 C CA . SER A 1 103 ? -7.630 1.693 1.126 1.00 93.06 103 SER A CA 1
ATOM 823 C C . SER A 1 103 ? -9.002 1.596 0.471 1.00 93.06 103 SER A C 1
ATOM 825 O O . SER A 1 103 ? -9.797 0.684 0.724 1.00 93.06 103 SER A O 1
ATOM 827 N N . ASN A 1 104 ? -9.283 2.544 -0.413 1.00 92.69 104 ASN A N 1
ATOM 828 C CA . ASN A 1 104 ? -10.532 2.565 -1.165 1.00 92.69 104 ASN A CA 1
ATOM 829 C C . ASN A 1 104 ? -10.438 1.694 -2.436 1.00 92.69 104 ASN A C 1
ATOM 831 O O . ASN A 1 104 ? -9.361 1.328 -2.899 1.00 92.69 104 ASN A O 1
ATOM 835 N N . GLY A 1 105 ? -11.580 1.373 -3.053 1.00 95.06 105 GLY A N 1
ATOM 836 C CA . GLY A 1 105 ? -11.604 0.507 -4.240 1.00 95.06 105 GLY A CA 1
ATOM 837 C C . GLY A 1 105 ? -10.884 1.084 -5.468 1.00 95.06 105 GLY A C 1
ATOM 838 O O . GLY A 1 105 ? -10.439 0.333 -6.335 1.00 95.06 105 GLY A O 1
ATOM 839 N N . THR A 1 106 ? -10.763 2.408 -5.581 1.00 95.56 106 THR A N 1
ATOM 840 C CA . THR A 1 106 ? -9.968 3.050 -6.641 1.00 95.56 106 THR A CA 1
ATOM 841 C C . THR A 1 106 ? -8.475 2.824 -6.437 1.00 95.56 106 THR A C 1
ATOM 843 O O . THR A 1 106 ? -7.815 2.375 -7.369 1.00 95.56 106 THR A O 1
ATOM 846 N N . GLU A 1 107 ? -7.982 3.027 -5.221 1.00 94.50 107 GLU A N 1
ATOM 847 C CA . GLU A 1 107 ? -6.594 2.788 -4.821 1.00 94.50 107 GLU A CA 1
ATOM 848 C C . GLU A 1 107 ? -6.213 1.313 -4.980 1.00 94.50 107 GLU A C 1
ATOM 850 O O . GLU A 1 107 ? -5.211 1.003 -5.610 1.00 94.50 107 GLU A O 1
ATOM 855 N N . ILE A 1 108 ? -7.068 0.383 -4.535 1.00 96.25 108 ILE A N 1
ATOM 856 C CA . ILE A 1 108 ? -6.834 -1.061 -4.706 1.00 96.25 108 ILE A CA 1
ATOM 857 C C . ILE A 1 108 ? -6.684 -1.424 -6.189 1.00 96.25 108 ILE A C 1
ATOM 859 O O . ILE A 1 108 ? -5.807 -2.206 -6.551 1.00 96.25 108 ILE A O 1
ATOM 863 N N . ARG A 1 109 ? -7.519 -0.854 -7.069 1.00 97.44 109 ARG A N 1
ATOM 864 C CA . ARG A 1 109 ? -7.418 -1.097 -8.518 1.00 97.44 109 ARG A CA 1
ATOM 865 C C . ARG A 1 109 ? -6.144 -0.506 -9.114 1.00 97.44 109 ARG A C 1
ATOM 867 O O . ARG A 1 109 ? -5.526 -1.161 -9.947 1.00 97.44 109 ARG A O 1
ATOM 874 N N . GLN A 1 110 ? -5.760 0.698 -8.699 1.00 96.06 110 GLN A N 1
ATOM 875 C CA . GLN A 1 110 ? -4.525 1.340 -9.150 1.00 96.06 110 GLN A CA 1
ATOM 876 C C . GLN A 1 110 ? -3.295 0.547 -8.699 1.00 96.06 110 GLN A C 1
ATOM 878 O O . GLN A 1 110 ? -2.447 0.233 -9.532 1.00 96.06 110 GLN A O 1
ATOM 883 N N . ASN A 1 111 ? -3.250 0.122 -7.434 1.00 95.00 111 ASN A N 1
ATOM 884 C CA . ASN A 1 111 ? -2.181 -0.728 -6.914 1.00 95.00 111 ASN A CA 1
ATOM 885 C C . ASN A 1 111 ? -2.143 -2.073 -7.640 1.00 95.00 111 ASN A C 1
ATOM 887 O O . ASN A 1 111 ? -1.081 -2.498 -8.065 1.00 95.00 111 ASN A O 1
ATOM 891 N N . ALA A 1 112 ? -3.285 -2.717 -7.893 1.00 96.50 112 ALA A N 1
ATOM 892 C CA . ALA A 1 112 ? -3.308 -3.965 -8.656 1.00 96.50 112 ALA A CA 1
ATOM 893 C C . ALA A 1 112 ? -2.747 -3.797 -10.081 1.00 96.50 112 ALA A C 1
ATOM 895 O O . ALA A 1 112 ? -1.989 -4.644 -10.548 1.00 96.50 112 ALA A O 1
ATOM 896 N N . GLN A 1 113 ? -3.087 -2.700 -10.768 1.00 96.19 113 GLN A N 1
ATOM 897 C CA . GLN A 1 113 ? -2.532 -2.388 -12.090 1.00 96.19 113 GLN A CA 1
ATOM 898 C C . GLN A 1 113 ? -1.029 -2.096 -12.038 1.00 96.19 113 GLN A C 1
ATOM 900 O O . GLN A 1 113 ? -0.306 -2.489 -12.955 1.00 96.19 113 GLN A O 1
ATOM 905 N N . ARG A 1 114 ? -0.565 -1.407 -10.990 1.00 94.81 114 ARG A N 1
ATOM 906 C CA . ARG A 1 114 ? 0.853 -1.126 -10.750 1.00 94.81 114 ARG A CA 1
ATOM 907 C C . ARG A 1 114 ? 1.625 -2.423 -10.495 1.00 94.81 114 ARG A C 1
ATOM 909 O O . ARG A 1 114 ? 2.524 -2.729 -11.273 1.00 94.81 114 ARG A O 1
ATOM 916 N N . ASN A 1 115 ? 1.185 -3.222 -9.524 1.00 94.19 115 ASN A N 1
ATOM 917 C CA . ASN A 1 115 ? 1.782 -4.506 -9.159 1.00 94.19 115 ASN A CA 1
ATOM 918 C C . ASN A 1 115 ? 1.825 -5.470 -10.351 1.00 94.19 115 ASN A C 1
ATOM 920 O O . ASN A 1 115 ? 2.812 -6.166 -10.548 1.00 94.19 115 ASN A O 1
ATOM 924 N N . ALA A 1 116 ? 0.773 -5.509 -11.179 1.00 94.94 116 ALA A N 1
ATOM 925 C CA . ALA A 1 116 ? 0.759 -6.350 -12.376 1.00 94.94 116 ALA A CA 1
ATOM 926 C C . ALA A 1 116 ? 1.836 -5.938 -13.392 1.00 94.94 116 ALA A C 1
ATOM 928 O O . ALA A 1 116 ? 2.432 -6.797 -14.035 1.00 94.94 116 ALA A O 1
ATOM 929 N N . ARG A 1 117 ? 2.090 -4.632 -13.539 1.00 94.44 117 ARG A N 1
ATOM 930 C CA . ARG A 1 117 ? 3.136 -4.109 -14.427 1.00 94.44 117 ARG A CA 1
ATOM 931 C C . ARG A 1 117 ? 4.536 -4.408 -13.897 1.00 94.44 117 ARG A C 1
ATOM 933 O O . ARG A 1 117 ? 5.388 -4.824 -14.674 1.00 94.44 117 ARG A O 1
ATOM 940 N N . GLU A 1 118 ? 4.748 -4.211 -12.599 1.00 94.44 118 GLU A N 1
ATOM 941 C CA . GLU A 1 118 ? 6.010 -4.519 -11.910 1.00 94.44 118 GLU A CA 1
ATOM 942 C C . GLU A 1 118 ? 6.324 -6.015 -12.020 1.00 94.44 118 GLU A C 1
ATOM 944 O O . GLU A 1 118 ? 7.349 -6.397 -12.574 1.00 94.44 118 GLU A O 1
ATOM 949 N N . PHE A 1 119 ? 5.364 -6.874 -11.677 1.00 94.94 119 PHE A N 1
ATOM 950 C CA . PHE A 1 119 ? 5.556 -8.321 -11.729 1.00 94.94 119 PHE A CA 1
ATOM 951 C C . PHE A 1 119 ? 5.777 -8.859 -13.151 1.00 94.94 119 PHE A C 1
ATOM 953 O O . PHE A 1 119 ? 6.522 -9.817 -13.358 1.00 94.94 119 PHE A O 1
ATOM 960 N N . ALA A 1 120 ? 5.154 -8.236 -14.157 1.00 93.69 120 ALA A N 1
ATOM 961 C CA . A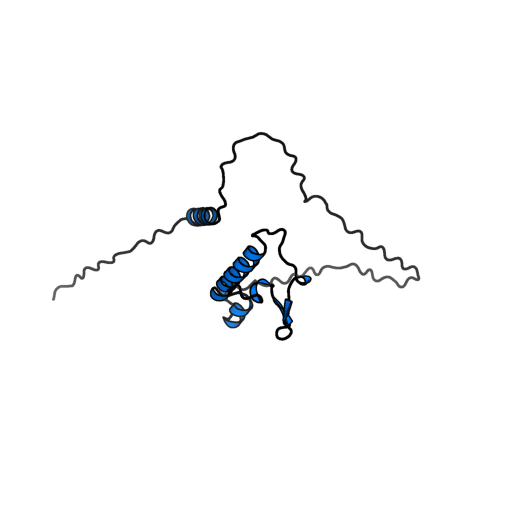LA A 1 120 ? 5.403 -8.572 -15.555 1.00 93.69 120 ALA A CA 1
ATOM 962 C C . ALA A 1 120 ? 6.829 -8.199 -15.997 1.00 93.69 120 ALA A C 1
ATOM 964 O O . ALA A 1 120 ? 7.445 -8.958 -16.746 1.00 93.69 120 ALA A O 1
ATOM 965 N N . PHE A 1 121 ? 7.359 -7.062 -15.531 1.00 91.94 121 PHE A N 1
ATOM 966 C CA . PHE A 1 121 ? 8.739 -6.640 -15.792 1.00 91.94 121 PHE A CA 1
ATOM 967 C C . PHE A 1 121 ? 9.756 -7.606 -15.167 1.00 91.94 121 PHE A C 1
ATOM 969 O O . PHE A 1 121 ? 10.770 -7.922 -15.783 1.00 91.94 121 PHE A O 1
ATOM 976 N N . GLU A 1 122 ? 9.433 -8.153 -13.997 1.00 93.75 122 GLU A N 1
ATOM 977 C CA . GLU A 1 122 ? 10.230 -9.151 -13.268 1.00 93.75 122 GLU A CA 1
ATOM 978 C C . GLU A 1 122 ? 10.053 -10.587 -13.810 1.00 93.75 122 GLU A C 1
ATOM 980 O O . GLU A 1 122 ? 10.494 -11.571 -13.211 1.00 93.75 122 GLU A O 1
ATOM 985 N N . GLY A 1 123 ? 9.388 -10.741 -14.962 1.00 93.56 123 GLY A N 1
ATOM 986 C CA . GLY A 1 123 ? 9.229 -12.026 -15.638 1.00 93.56 123 GLY A CA 1
ATOM 987 C C . GLY A 1 123 ? 8.237 -12.973 -14.963 1.00 93.56 123 GLY A C 1
ATOM 988 O O . GLY A 1 123 ? 8.364 -14.188 -15.113 1.00 93.56 123 GLY A O 1
ATOM 989 N N . TRP A 1 124 ? 7.250 -12.444 -14.233 1.00 93.56 124 TRP A N 1
ATOM 990 C CA . TRP A 1 124 ? 6.237 -13.223 -13.511 1.00 93.56 124 TRP A CA 1
ATOM 991 C C . TRP A 1 124 ? 6.835 -14.204 -12.487 1.00 93.56 124 TRP A C 1
ATOM 993 O O . TRP A 1 124 ? 6.257 -15.260 -12.213 1.00 93.56 124 TRP A O 1
ATOM 1003 N N . SER A 1 125 ? 7.998 -13.872 -11.920 1.00 93.25 125 SER A N 1
ATOM 1004 C CA . SER A 1 125 ? 8.728 -14.726 -10.985 1.00 93.25 125 SER A CA 1
ATOM 1005 C C . SER A 1 125 ? 8.900 -14.049 -9.632 1.00 93.25 125 SER A C 1
ATOM 1007 O O . SER A 1 125 ? 9.655 -13.094 -9.491 1.00 93.25 125 SER A O 1
ATOM 1009 N N . ALA A 1 126 ? 8.270 -14.609 -8.598 1.00 90.00 126 ALA A N 1
ATOM 1010 C CA . ALA A 1 126 ? 8.397 -14.106 -7.227 1.00 90.00 126 ALA A CA 1
ATOM 1011 C C . ALA A 1 126 ? 9.829 -14.227 -6.660 1.00 90.00 126 ALA A C 1
ATOM 1013 O O . ALA A 1 126 ? 10.125 -13.658 -5.617 1.00 90.00 126 ALA A O 1
ATOM 1014 N N . GLN A 1 127 ? 10.712 -14.979 -7.327 1.00 92.94 127 GLN A N 1
ATOM 1015 C CA . GLN A 1 127 ? 12.109 -15.147 -6.923 1.00 92.94 127 GLN A CA 1
ATOM 1016 C C . GLN A 1 127 ? 13.001 -13.972 -7.350 1.00 92.94 127 GLN A C 1
ATOM 1018 O O . GLN A 1 127 ? 14.102 -13.832 -6.823 1.00 92.94 127 GLN A O 1
ATOM 1023 N N . TYR A 1 128 ? 12.550 -13.173 -8.321 1.00 89.25 128 TYR A N 1
ATOM 1024 C CA . TYR A 1 128 ? 13.321 -12.092 -8.939 1.00 89.25 128 TYR A CA 1
ATOM 1025 C C . TYR A 1 128 ? 12.661 -10.721 -8.741 1.00 89.25 128 TYR A C 1
ATOM 1027 O O . TYR A 1 128 ? 12.873 -9.825 -9.554 1.00 89.25 128 TYR A O 1
ATOM 1035 N N . VAL A 1 129 ? 11.854 -10.580 -7.684 1.00 91.44 129 VAL A N 1
ATOM 1036 C CA . VAL A 1 129 ? 11.265 -9.291 -7.302 1.00 91.44 129 VAL A CA 1
ATOM 1037 C C . VAL A 1 129 ? 12.385 -8.316 -6.956 1.00 91.44 129 VAL A C 1
ATOM 1039 O O . VAL A 1 129 ? 13.336 -8.701 -6.272 1.00 91.44 129 VAL A O 1
ATOM 1042 N N . LEU A 1 130 ? 12.292 -7.087 -7.460 1.00 93.00 130 LEU A N 1
ATOM 1043 C CA . LEU A 1 130 ? 13.294 -6.059 -7.203 1.00 93.00 130 LEU A CA 1
ATOM 1044 C C . LEU A 1 130 ? 13.201 -5.545 -5.764 1.00 93.00 130 LEU A C 1
ATOM 1046 O O . LEU A 1 130 ? 12.117 -5.237 -5.267 1.00 93.00 130 LEU A O 1
ATOM 1050 N N . GLU A 1 131 ? 14.359 -5.395 -5.130 1.00 92.62 131 GLU A N 1
ATOM 1051 C CA . GLU A 1 131 ? 14.505 -4.779 -3.809 1.00 92.62 131 GLU A CA 1
ATOM 1052 C C . GLU A 1 131 ? 14.763 -3.262 -3.933 1.00 92.62 131 GLU A C 1
ATOM 1054 O O . GLU A 1 131 ? 15.011 -2.736 -5.022 1.00 92.62 131 GLU A O 1
ATOM 1059 N N . GLU A 1 132 ? 14.694 -2.529 -2.817 1.00 92.75 132 GLU A N 1
ATOM 1060 C CA . GLU A 1 132 ? 14.792 -1.057 -2.790 1.00 92.75 132 GLU A CA 1
ATOM 1061 C C . GLU A 1 132 ? 16.094 -0.508 -3.408 1.00 92.75 132 GLU A C 1
ATOM 1063 O O . GLU A 1 132 ? 16.079 0.537 -4.058 1.00 92.75 132 GLU A O 1
ATOM 1068 N N . ASP A 1 133 ? 17.216 -1.219 -3.265 1.00 94.19 133 ASP A N 1
ATOM 1069 C CA . ASP A 1 133 ? 18.524 -0.834 -3.815 1.00 94.19 133 ASP A CA 1
ATOM 1070 C C . ASP A 1 133 ? 18.596 -0.927 -5.349 1.00 94.19 133 ASP A C 1
ATOM 1072 O O . ASP A 1 133 ? 19.493 -0.354 -5.973 1.00 94.19 133 ASP A O 1
ATOM 1076 N N . GLN A 1 134 ? 17.632 -1.614 -5.960 1.00 93.31 134 GLN A N 1
ATOM 1077 C CA . GLN A 1 134 ? 17.483 -1.772 -7.405 1.00 93.31 134 GLN A CA 1
ATOM 1078 C C . GLN A 1 134 ? 16.417 -0.830 -7.993 1.00 93.31 134 GLN A C 1
ATOM 1080 O O . GLN A 1 134 ? 16.176 -0.840 -9.205 1.00 93.31 134 GLN A O 1
ATOM 1085 N N . MET A 1 135 ? 15.784 -0.006 -7.154 1.00 94.75 135 MET A N 1
ATOM 1086 C CA . MET A 1 135 ? 14.809 1.010 -7.548 1.00 94.75 135 MET A CA 1
ATOM 1087 C C . MET A 1 135 ? 15.448 2.403 -7.627 1.00 94.75 135 MET A C 1
ATOM 1089 O O . MET A 1 135 ? 16.516 2.665 -7.075 1.00 94.75 135 MET A O 1
ATOM 1093 N N . TYR A 1 136 ? 14.786 3.333 -8.316 1.00 94.31 136 TYR A N 1
ATOM 1094 C CA . TYR A 1 136 ? 15.219 4.730 -8.349 1.00 94.31 136 TYR A CA 1
ATOM 1095 C C . TYR A 1 136 ? 14.643 5.498 -7.164 1.00 94.31 136 TYR A C 1
ATOM 1097 O O . TYR A 1 136 ? 13.444 5.431 -6.923 1.00 94.31 136 TYR A O 1
ATOM 1105 N N . LEU A 1 137 ? 15.462 6.278 -6.460 1.00 95.19 137 LEU A N 1
ATOM 1106 C CA . LEU A 1 137 ? 14.969 7.212 -5.450 1.00 95.19 137 LEU A CA 1
ATOM 1107 C C . LEU A 1 137 ? 14.521 8.514 -6.123 1.00 95.19 137 LEU A C 1
ATOM 1109 O O . LEU A 1 137 ? 15.342 9.220 -6.716 1.00 95.19 137 LEU A O 1
ATOM 1113 N N . ASP A 1 138 ? 13.241 8.859 -6.007 1.00 93.88 138 ASP A N 1
ATOM 1114 C CA . ASP A 1 138 ? 12.767 10.184 -6.397 1.00 93.88 138 ASP A CA 1
ATOM 1115 C C . ASP A 1 138 ? 13.105 11.216 -5.318 1.00 93.88 138 ASP A C 1
ATOM 1117 O O . ASP A 1 138 ? 12.663 11.127 -4.174 1.00 93.88 138 ASP A O 1
ATOM 1121 N N . VAL A 1 139 ? 13.874 12.237 -5.695 1.00 92.81 139 VAL A N 1
ATOM 1122 C CA . VAL A 1 139 ? 14.334 13.277 -4.767 1.00 92.81 139 VAL A CA 1
ATOM 1123 C C . VAL A 1 139 ? 13.191 14.214 -4.341 1.00 92.81 139 VAL A C 1
ATOM 1125 O O . VAL A 1 139 ? 13.279 14.858 -3.298 1.00 92.81 139 VAL A O 1
ATOM 1128 N N . GLY A 1 140 ? 12.108 14.300 -5.121 1.00 93.88 140 GLY A N 1
ATOM 1129 C CA . GLY A 1 140 ? 10.951 15.130 -4.780 1.00 93.88 140 GLY A CA 1
ATOM 1130 C C . GLY A 1 140 ? 10.079 14.516 -3.685 1.00 93.88 140 GLY A C 1
ATOM 1131 O O . GLY A 1 140 ? 9.738 15.189 -2.713 1.00 93.88 140 GLY A O 1
ATOM 1132 N N . SER A 1 141 ? 9.723 13.241 -3.847 1.00 92.38 141 SER A N 1
ATOM 1133 C CA . SER A 1 141 ? 8.853 12.503 -2.921 1.00 92.38 141 SER A CA 1
ATOM 1134 C C . SER A 1 141 ? 9.599 11.724 -1.833 1.00 92.38 141 SER A C 1
ATOM 1136 O O . SER A 1 141 ? 8.986 11.373 -0.829 1.00 92.38 141 SER A O 1
ATOM 1138 N N . MET A 1 142 ? 10.909 11.492 -1.995 1.00 94.31 142 MET A N 1
ATOM 1139 C CA . MET A 1 142 ? 11.700 10.545 -1.193 1.00 94.31 142 MET A CA 1
ATOM 1140 C C . MET A 1 142 ? 11.164 9.103 -1.269 1.00 94.31 142 MET A C 1
ATOM 1142 O O . MET A 1 142 ? 11.328 8.330 -0.327 1.00 94.31 142 MET A O 1
ATOM 1146 N N . GLU A 1 143 ? 10.526 8.731 -2.380 1.00 93.56 143 GLU A N 1
ATOM 1147 C CA . GLU A 1 143 ? 9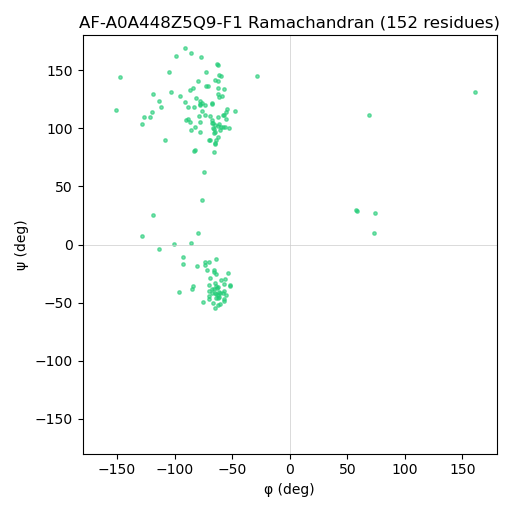.985 7.388 -2.602 1.00 93.56 143 GLU A CA 1
ATOM 1148 C C . GLU A 1 143 ? 10.846 6.582 -3.581 1.00 93.56 143 GLU A C 1
ATOM 1150 O O . GLU A 1 143 ? 11.443 7.124 -4.516 1.00 93.56 143 GLU A O 1
ATOM 1155 N N . PHE A 1 144 ? 10.876 5.262 -3.389 1.00 94.81 144 PHE A N 1
ATOM 1156 C CA . PHE A 1 144 ? 11.480 4.336 -4.341 1.00 94.81 144 PHE A CA 1
ATOM 1157 C C . PHE A 1 144 ? 10.510 4.023 -5.485 1.00 94.81 144 PHE A C 1
ATOM 1159 O O . PHE A 1 144 ? 9.366 3.602 -5.290 1.00 94.81 144 PHE A O 1
ATOM 1166 N N . ILE A 1 145 ? 10.987 4.226 -6.707 1.00 94.00 145 ILE A N 1
ATOM 1167 C CA . ILE A 1 145 ? 10.247 4.029 -7.944 1.00 94.00 145 ILE A CA 1
ATOM 1168 C C . ILE A 1 145 ? 10.849 2.847 -8.691 1.00 94.00 145 ILE A C 1
ATOM 1170 O O . ILE A 1 145 ? 11.999 2.876 -9.136 1.00 94.00 145 ILE A O 1
ATOM 1174 N N . HIS A 1 146 ? 10.028 1.816 -8.878 1.00 94.38 146 HIS A N 1
ATOM 1175 C CA . HIS A 1 146 ? 10.384 0.663 -9.689 1.00 94.38 146 HIS A CA 1
ATOM 1176 C C . HIS A 1 146 ? 10.745 1.109 -11.129 1.00 94.38 146 HIS A C 1
ATOM 1178 O O . HIS A 1 146 ? 9.978 1.874 -11.731 1.00 94.38 146 HIS A O 1
ATOM 1184 N N . PRO A 1 147 ? 11.851 0.618 -11.731 1.00 93.81 147 PRO A N 1
ATOM 1185 C CA . PRO A 1 147 ? 12.356 1.095 -13.026 1.00 93.81 147 PRO A CA 1
ATOM 1186 C C . PRO A 1 147 ? 11.318 1.122 -14.159 1.00 93.81 147 PRO A C 1
ATOM 1188 O O . PRO A 1 147 ? 11.294 2.060 -14.955 1.00 93.81 147 PRO A O 1
ATOM 1191 N N . VAL A 1 148 ? 10.403 0.143 -14.190 1.00 92.94 148 VAL A N 1
ATOM 1192 C CA . VAL A 1 148 ? 9.296 0.055 -15.170 1.00 92.94 148 VAL A CA 1
ATOM 1193 C C . VAL A 1 148 ? 8.422 1.317 -15.263 1.00 92.94 148 VAL A C 1
ATOM 1195 O O . VAL A 1 148 ? 7.793 1.540 -16.294 1.00 92.94 148 VAL A O 1
ATOM 1198 N N . HIS A 1 149 ? 8.355 2.142 -14.212 1.00 91.44 149 HIS A N 1
ATOM 1199 C CA . HIS A 1 149 ? 7.535 3.362 -14.209 1.00 91.44 149 HIS A CA 1
ATOM 1200 C C . HIS A 1 149 ? 8.298 4.611 -14.657 1.00 91.44 149 HIS A C 1
ATOM 1202 O O . HIS A 1 149 ? 7.672 5.640 -14.896 1.00 91.44 149 HIS A O 1
ATOM 1208 N N . VAL A 1 150 ? 9.625 4.530 -14.777 1.00 87.56 150 VAL A N 1
ATOM 1209 C CA . VAL A 1 150 ? 10.489 5.632 -15.237 1.00 87.56 150 VAL A CA 1
ATOM 1210 C C . VAL A 1 150 ? 10.770 5.502 -16.729 1.00 87.56 150 VAL A C 1
ATOM 1212 O O . VAL A 1 150 ? 10.756 6.486 -17.468 1.00 87.56 150 VAL A O 1
ATOM 1215 N N . VAL A 1 151 ? 11.008 4.272 -17.183 1.00 70.94 151 VAL A N 1
ATOM 1216 C CA . VAL A 1 151 ? 11.268 3.985 -18.589 1.00 70.94 151 VAL A CA 1
ATOM 1217 C C . VAL A 1 151 ? 9.919 3.891 -19.292 1.00 70.94 151 VAL A C 1
ATOM 1219 O O . VAL A 1 151 ? 9.209 2.896 -19.166 1.00 70.94 151 VAL A O 1
ATOM 1222 N N . GLY A 1 152 ? 9.526 4.954 -19.994 1.00 55.97 152 GLY A N 1
ATOM 1223 C CA . GLY A 1 152 ? 8.329 4.934 -20.827 1.00 55.97 152 GLY A CA 1
ATOM 1224 C C . GLY A 1 152 ? 8.438 3.818 -21.864 1.00 55.97 152 GLY A C 1
ATOM 1225 O O . GLY A 1 152 ? 9.130 3.976 -22.864 1.00 55.97 152 GLY A O 1
ATOM 1226 N N . PHE A 1 153 ? 7.772 2.688 -21.627 1.00 49.06 153 PHE A N 1
ATOM 1227 C CA . PHE A 1 153 ? 7.529 1.692 -22.664 1.00 49.06 153 PHE A CA 1
ATOM 1228 C C . PHE A 1 153 ? 6.527 2.297 -23.660 1.00 49.06 153 PHE A C 1
ATOM 1230 O O . PHE A 1 153 ? 5.315 2.229 -23.450 1.00 49.06 153 PHE A O 1
ATOM 1237 N N . SER A 1 154 ? 7.060 2.972 -24.683 1.00 40.56 154 SER A N 1
ATOM 1238 C CA . SER A 1 154 ? 6.366 3.355 -25.920 1.00 40.56 154 SER A CA 1
ATOM 1239 C C . SER A 1 154 ? 6.321 2.196 -26.902 1.00 40.56 154 SER A C 1
ATOM 1241 O O . SER A 1 154 ? 7.404 1.592 -27.091 1.00 40.56 154 SER A O 1
#

Organism: NCBI:txid183589

Secondary structure (DSSP, 8-state):
-------------------HHHHHHHHHHHTT-----------------TT-----PPP-----------------PPPS-----PPPPGGGS-HHHHHHHS--HHHHHHHHHHHHHHHHHTTT-GGGPPPGGGSEEPTTT--EE-GGGTS---

Radius of gyration: 31.07 Å; Cα contacts (8 Å, |Δi|>4): 42; chains: 1; bounding box: 104×60×76 Å

Solvent-accessible surface area (backbone atoms only — not comparable to full-atom values): 10938 Å² total; per-residue (Å²): 141,82,84,88,84,84,86,81,82,83,82,80,81,78,76,82,80,73,54,68,66,60,53,50,54,52,50,42,52,75,70,67,56,75,82,70,82,78,75,91,70,98,65,92,70,80,76,77,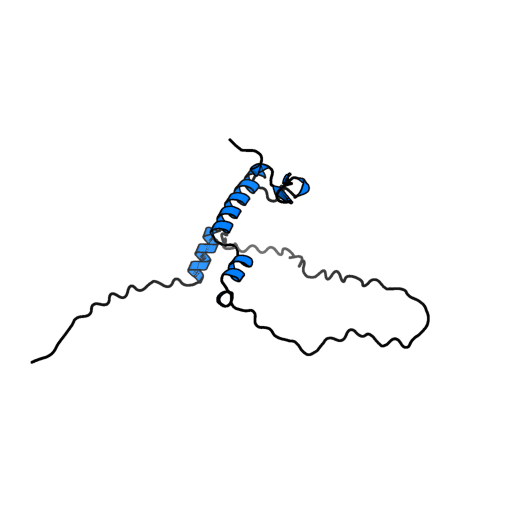69,91,81,70,80,74,76,72,79,76,77,82,80,80,85,77,91,81,83,87,66,86,71,72,78,81,65,89,74,79,78,86,78,78,85,87,74,85,80,78,56,82,81,76,49,52,71,72,55,45,62,72,76,42,84,49,76,66,55,52,52,52,49,50,56,49,52,54,52,53,39,54,74,40,68,73,38,89,89,52,63,82,54,74,92,73,29,45,73,38,86,87,79,74,42,74,40,59,57,78,79,71,52,79,88,123